Protein AF-A8NUV9-F1 (afdb_monomer_lite)

pLDDT: mean 76.1, std 16.93, range [33.03, 94.06]

Secondary structure (DSSP, 8-state):
-------PPEEE-TT-HHHHHHHHHHHHT-TT-EEEEEEE-TTSTT-EEEEEEE--TTS--EEEEEEEESSHHHHHHHHHHHHHHHHHHH-TTTEEE-------

InterPro domains:
  IPR014720 Double-stranded RNA-binding domain [PS50137] (62-89)

Structure (mmCIF, N/CA/C/O backbone):
data_AF-A8NUV9-F1
#
_entry.id   AF-A8NUV9-F1
#
loop_
_atom_site.group_PDB
_atom_site.id
_atom_site.type_symbol
_atom_site.label_atom_id
_atom_site.label_alt_id
_atom_site.label_comp_id
_atom_site.label_asym_id
_atom_site.label_entity_id
_atom_site.label_seq_id
_atom_site.pdbx_PDB_ins_code
_atom_site.Cartn_x
_atom_site.Cartn_y
_atom_site.Cartn_z
_atom_site.occupancy
_atom_site.B_iso_or_equiv
_atom_site.auth_seq_id
_atom_site.auth_comp_id
_atom_site.auth_asym_id
_atom_site.auth_atom_id
_atom_site.pdbx_PDB_model_num
ATOM 1 N N . MET A 1 1 ? -22.009 7.325 27.373 1.00 36.38 1 MET A N 1
ATOM 2 C CA . MET A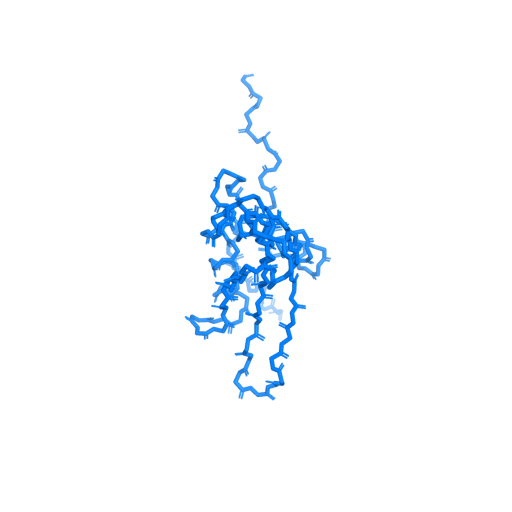 1 1 ? -21.242 8.288 26.553 1.00 36.38 1 MET A CA 1
ATOM 3 C C . MET A 1 1 ? -20.093 7.518 25.931 1.00 36.38 1 MET A C 1
ATOM 5 O O . MET A 1 1 ? -19.294 6.962 26.669 1.00 36.38 1 MET A O 1
ATOM 9 N N . SER A 1 2 ? -20.120 7.353 24.610 1.00 36.94 2 SER A N 1
ATOM 10 C CA . SER A 1 2 ? -19.235 6.455 23.865 1.00 36.94 2 SER A CA 1
ATOM 11 C C . SER A 1 2 ? -17.785 6.931 23.930 1.00 36.94 2 SER A C 1
ATOM 13 O O . SER A 1 2 ? -17.506 8.083 23.603 1.00 36.94 2 SER A O 1
ATOM 15 N N . SER A 1 3 ? -16.881 6.046 24.353 1.00 39.53 3 SER A N 1
ATOM 16 C CA . SER A 1 3 ? -15.435 6.245 24.291 1.00 39.53 3 SER A CA 1
ATOM 17 C C . SER A 1 3 ? -15.033 6.527 22.847 1.00 39.53 3 SER A C 1
ATOM 19 O O . SER A 1 3 ? -15.007 5.625 22.013 1.00 39.53 3 SER A O 1
ATOM 21 N N . ILE A 1 4 ? -14.760 7.793 22.539 1.00 48.69 4 ILE A N 1
ATOM 22 C CA . ILE A 1 4 ? -14.065 8.170 21.314 1.00 48.69 4 ILE A CA 1
ATOM 23 C C . ILE A 1 4 ? -12.663 7.582 21.468 1.00 48.69 4 ILE A C 1
ATOM 25 O O . ILE A 1 4 ? -11.867 8.078 22.261 1.00 48.69 4 ILE A O 1
ATOM 29 N N . ASP A 1 5 ? -12.421 6.464 20.785 1.00 42.09 5 ASP A N 1
ATOM 30 C CA . ASP A 1 5 ? -11.129 5.791 20.647 1.00 42.09 5 ASP A CA 1
ATOM 31 C C . ASP A 1 5 ? -10.095 6.853 20.214 1.00 42.09 5 ASP A C 1
ATOM 33 O O . ASP A 1 5 ? -10.009 7.212 19.039 1.00 42.09 5 ASP A O 1
ATOM 37 N N . GLN A 1 6 ? -9.362 7.435 21.173 1.00 42.09 6 GLN A N 1
ATOM 38 C CA . GLN A 1 6 ? -8.324 8.450 20.947 1.00 42.09 6 GLN A CA 1
ATOM 39 C C . GLN A 1 6 ? -7.061 7.801 20.368 1.00 42.09 6 GLN A C 1
ATOM 41 O O . GLN A 1 6 ? -5.961 7.898 20.918 1.00 42.09 6 GLN A O 1
ATOM 46 N N . ARG A 1 7 ? -7.197 7.105 19.244 1.00 51.66 7 ARG A N 1
ATOM 47 C CA . ARG A 1 7 ? -6.033 6.711 18.464 1.00 51.66 7 ARG A CA 1
ATOM 48 C C . ARG A 1 7 ? -5.460 7.979 17.852 1.00 51.66 7 ARG A C 1
ATOM 50 O O . ARG A 1 7 ? -6.084 8.589 16.989 1.00 51.66 7 ARG A O 1
ATOM 57 N N . LYS A 1 8 ? -4.308 8.411 18.380 1.00 52.72 8 LYS A N 1
ATOM 58 C CA . LYS A 1 8 ? -3.559 9.561 17.863 1.00 52.72 8 LYS A CA 1
ATOM 59 C C . LYS A 1 8 ? -3.463 9.452 16.336 1.00 52.72 8 LYS A C 1
ATOM 61 O O . LYS A 1 8 ? -3.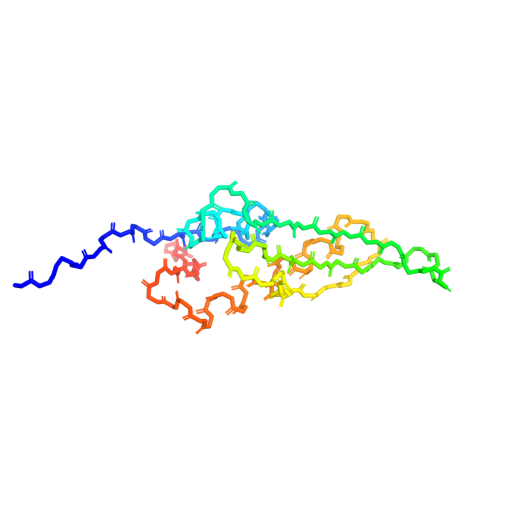160 8.359 15.852 1.00 52.72 8 LYS A O 1
ATOM 66 N N . PRO A 1 9 ? -3.709 10.545 15.600 1.00 55.94 9 PRO A N 1
ATOM 67 C CA . PRO A 1 9 ? -3.618 10.524 14.151 1.00 55.94 9 PRO A CA 1
ATOM 68 C C . PRO A 1 9 ? -2.218 10.084 13.713 1.00 55.94 9 PRO A C 1
ATOM 70 O O . PRO A 1 9 ? -1.215 10.547 14.262 1.00 55.94 9 PRO A O 1
ATOM 73 N N . VAL A 1 10 ? -2.156 9.166 12.746 1.00 60.22 10 VAL A N 1
ATOM 74 C CA . VAL A 1 10 ? -0.886 8.745 12.138 1.00 60.22 10 VAL A CA 1
ATOM 75 C C . VAL A 1 10 ? -0.385 9.889 11.264 1.00 60.22 10 VAL A C 1
ATOM 77 O O . VAL A 1 10 ? -1.099 10.313 10.358 1.00 60.22 10 VAL A O 1
ATOM 80 N N . ASN A 1 11 ? 0.812 10.392 11.566 1.00 63.16 11 ASN A N 1
ATOM 81 C CA . ASN A 1 11 ? 1.440 11.494 10.848 1.00 63.16 11 ASN A CA 1
ATOM 82 C C . ASN A 1 11 ? 2.264 10.937 9.679 1.00 63.16 11 ASN A C 1
ATOM 84 O O . ASN A 1 11 ? 3.247 10.243 9.920 1.00 63.16 11 ASN A O 1
ATOM 88 N N . LEU A 1 12 ? 1.841 11.190 8.438 1.00 65.50 12 LEU A N 1
ATOM 89 C CA . LEU A 1 12 ? 2.422 10.553 7.250 1.00 65.50 12 LEU A CA 1
ATOM 90 C C . LEU A 1 12 ? 3.619 11.338 6.697 1.00 65.50 12 LEU A C 1
ATOM 92 O O . LEU A 1 12 ? 3.451 12.476 6.263 1.00 65.50 12 LEU A O 1
ATOM 96 N N . ASN A 1 13 ? 4.791 10.702 6.617 1.00 69.75 13 ASN A N 1
ATOM 97 C CA . ASN A 1 13 ? 5.957 11.224 5.901 1.00 69.75 13 ASN A CA 1
ATOM 98 C C . ASN A 1 13 ? 5.964 10.804 4.404 1.00 69.75 13 ASN A C 1
ATOM 100 O O . ASN A 1 13 ? 6.149 9.621 4.092 1.00 69.75 13 ASN A O 1
ATOM 104 N N . PRO A 1 14 ? 5.814 11.744 3.447 1.00 67.00 14 PRO A N 1
ATOM 105 C CA . PRO A 1 14 ? 5.747 11.431 2.016 1.00 67.00 14 PRO A CA 1
ATOM 106 C C . PRO A 1 14 ? 7.067 10.927 1.403 1.00 67.00 14 PRO A C 1
ATOM 108 O O . PRO A 1 14 ? 7.029 10.335 0.317 1.00 67.00 14 PRO A O 1
ATOM 111 N N . ASP A 1 15 ? 8.203 11.123 2.080 1.00 74.25 15 ASP A N 1
ATOM 112 C CA . ASP A 1 15 ? 9.529 10.689 1.616 1.00 74.25 15 ASP A CA 1
ATOM 113 C C . ASP A 1 15 ? 9.771 9.187 1.835 1.00 74.25 15 ASP A C 1
ATOM 115 O O . ASP A 1 15 ? 10.605 8.577 1.163 1.00 74.25 15 ASP A O 1
ATOM 119 N N . HIS A 1 16 ? 9.000 8.559 2.729 1.00 80.94 16 HIS A N 1
ATOM 120 C CA . HIS A 1 16 ? 9.117 7.139 3.069 1.00 80.94 16 HIS A CA 1
ATOM 121 C C . HIS A 1 16 ? 7.769 6.407 2.968 1.00 80.94 16 HIS A C 1
ATOM 123 O O . HIS A 1 16 ? 7.300 5.812 3.944 1.00 80.94 16 HIS A O 1
ATOM 129 N N . PRO A 1 17 ? 7.135 6.387 1.781 1.00 83.81 17 PRO A N 1
ATOM 130 C CA . PRO A 1 17 ? 5.762 5.912 1.624 1.00 83.81 17 PRO A CA 1
ATOM 131 C C . PRO A 1 17 ? 5.590 4.437 2.013 1.00 83.81 17 PRO A C 1
ATOM 133 O O . PRO A 1 17 ? 4.563 4.076 2.584 1.00 83.81 17 PRO A O 1
ATOM 136 N N . CYS A 1 18 ? 6.589 3.583 1.760 1.00 84.75 18 CYS A N 1
ATOM 137 C CA . CYS A 1 18 ? 6.551 2.173 2.160 1.00 84.75 18 CYS A CA 1
ATOM 138 C C . CYS A 1 18 ? 6.511 1.978 3.684 1.00 84.75 18 CYS A C 1
ATOM 140 O O . CYS A 1 18 ? 5.817 1.089 4.177 1.00 84.75 18 CYS A O 1
ATOM 142 N N . THR A 1 19 ? 7.252 2.795 4.433 1.00 86.12 19 THR A N 1
ATOM 143 C CA . THR A 1 19 ? 7.253 2.747 5.900 1.00 86.12 19 THR A CA 1
ATOM 144 C C . THR A 1 19 ? 5.910 3.221 6.435 1.00 86.12 19 THR A C 1
ATOM 146 O O . THR A 1 19 ? 5.297 2.548 7.262 1.00 86.12 19 THR A O 1
ATOM 149 N N . GLU A 1 20 ? 5.413 4.336 5.903 1.00 85.12 20 GLU A N 1
ATOM 150 C CA . GLU A 1 20 ? 4.145 4.919 6.328 1.00 85.12 20 GLU A CA 1
ATOM 151 C C . GLU A 1 20 ? 2.956 4.011 6.044 1.00 85.12 20 GLU A C 1
ATOM 153 O O . GLU A 1 20 ? 2.144 3.767 6.933 1.00 85.12 20 GLU A O 1
ATOM 158 N N . VAL A 1 21 ? 2.858 3.437 4.840 1.00 86.00 21 VAL A N 1
ATOM 159 C CA . VAL A 1 21 ? 1.742 2.539 4.521 1.00 86.00 21 VAL A CA 1
ATOM 160 C C . VAL A 1 21 ? 1.747 1.310 5.430 1.00 86.00 21 VAL A C 1
ATOM 162 O O . VAL A 1 21 ? 0.688 0.882 5.881 1.00 86.00 21 VAL A O 1
ATOM 165 N N . ASN A 1 22 ? 2.927 0.779 5.771 1.00 85.19 22 ASN A N 1
ATOM 166 C CA . ASN A 1 22 ? 3.037 -0.332 6.708 1.00 85.19 22 ASN A CA 1
ATOM 167 C C . ASN A 1 22 ? 2.554 0.085 8.107 1.00 85.19 22 ASN A C 1
ATOM 169 O O . ASN A 1 22 ? 1.706 -0.593 8.679 1.00 85.19 22 ASN A O 1
ATOM 173 N N . ASN A 1 23 ? 3.002 1.234 8.623 1.00 84.19 23 ASN A N 1
ATOM 174 C CA . ASN A 1 23 ? 2.554 1.767 9.915 1.00 84.19 23 ASN A CA 1
ATOM 175 C C . ASN A 1 23 ? 1.032 1.965 9.959 1.00 84.19 23 ASN A C 1
ATOM 177 O O . ASN A 1 23 ? 0.378 1.573 10.926 1.00 84.19 23 ASN A O 1
ATOM 181 N N . VAL A 1 24 ? 0.455 2.527 8.895 1.00 83.56 24 VAL A N 1
ATOM 182 C CA . VAL A 1 24 ? -0.990 2.736 8.773 1.00 83.56 24 VAL A CA 1
ATOM 183 C C . VAL A 1 24 ? -1.741 1.410 8.760 1.00 83.56 24 VAL A C 1
ATOM 185 O O . VAL A 1 24 ? -2.715 1.257 9.498 1.00 83.56 24 VAL A O 1
ATOM 188 N N . ILE A 1 25 ? -1.302 0.437 7.956 1.00 82.94 25 ILE A N 1
ATOM 189 C CA . ILE A 1 25 ? -1.946 -0.880 7.900 1.00 82.94 25 ILE A CA 1
ATOM 190 C C . ILE A 1 25 ? -1.871 -1.559 9.270 1.00 82.94 25 ILE A C 1
ATOM 192 O O . ILE A 1 25 ? -2.871 -2.097 9.745 1.00 82.94 25 ILE A O 1
ATOM 196 N N . GLN A 1 26 ? -0.726 -1.480 9.950 1.00 81.38 26 GLN A N 1
ATOM 197 C CA . GLN A 1 26 ? -0.580 -2.027 11.295 1.00 81.38 26 GLN A CA 1
ATOM 198 C C . GLN A 1 26 ? -1.485 -1.331 12.314 1.00 81.38 26 GLN A C 1
ATOM 200 O O . GLN A 1 26 ? -2.037 -1.990 13.191 1.00 81.38 26 GLN A O 1
ATOM 205 N N . HIS A 1 27 ? -1.679 -0.021 12.189 1.00 80.88 27 HIS A N 1
ATOM 206 C CA . HIS A 1 27 ? -2.554 0.741 13.071 1.00 80.88 27 HIS A CA 1
ATOM 207 C C . HIS A 1 27 ? -4.046 0.438 12.847 1.00 80.88 27 HIS A C 1
ATOM 209 O O . HIS A 1 27 ? -4.823 0.353 13.805 1.00 80.88 27 HIS A O 1
ATOM 215 N N . LEU A 1 28 ? -4.457 0.296 11.584 1.00 78.69 28 LEU A N 1
ATOM 216 C CA . LEU A 1 28 ? -5.850 0.068 11.205 1.00 78.69 28 LEU A CA 1
ATOM 217 C C . LEU A 1 28 ? -6.270 -1.390 11.374 1.00 78.69 28 LEU A C 1
ATOM 219 O O . LEU A 1 28 ? -7.350 -1.654 11.898 1.00 78.69 28 LEU A O 1
ATOM 223 N N . PHE A 1 29 ? -5.419 -2.316 10.939 1.00 77.19 29 PHE A N 1
ATOM 224 C CA . PHE A 1 29 ? -5.756 -3.729 10.821 1.00 77.19 29 PHE A CA 1
ATOM 225 C C . PHE A 1 29 ? -4.951 -4.604 11.804 1.00 77.19 29 PHE A C 1
ATOM 227 O O . PHE A 1 29 ? -5.437 -5.649 12.230 1.00 77.19 29 PHE A O 1
ATOM 234 N N . GLY A 1 30 ? -3.756 -4.182 12.229 1.00 73.06 30 GLY A N 1
ATOM 235 C CA . GLY A 1 30 ? -2.890 -4.931 13.151 1.00 73.06 30 GLY A CA 1
ATOM 236 C C . GLY A 1 30 ? -1.565 -5.378 12.522 1.00 73.06 30 GLY A C 1
ATOM 237 O O . GLY A 1 30 ? -1.391 -5.378 11.304 1.00 73.06 30 GLY A O 1
ATOM 238 N N . SER A 1 31 ? -0.610 -5.787 13.364 1.00 59.34 31 SER A N 1
ATOM 239 C CA . SER A 1 31 ? 0.826 -5.940 13.048 1.00 59.34 31 SER A CA 1
ATOM 240 C C . SER A 1 31 ? 1.215 -6.971 11.972 1.00 59.34 31 SER A C 1
ATOM 242 O O . SER A 1 31 ? 2.399 -7.112 11.676 1.00 59.34 31 SER A O 1
ATOM 244 N N . ARG A 1 32 ? 0.266 -7.716 11.390 1.00 62.94 32 ARG A N 1
ATOM 245 C CA . ARG A 1 32 ? 0.551 -8.871 10.515 1.00 62.94 32 ARG A CA 1
ATOM 246 C C . ARG A 1 32 ? -0.108 -8.838 9.139 1.00 62.94 32 ARG A C 1
ATOM 248 O O . ARG A 1 32 ? 0.055 -9.794 8.390 1.00 62.94 32 ARG A O 1
ATOM 255 N N . LEU A 1 33 ? -0.846 -7.781 8.811 1.00 69.19 33 LEU A N 1
ATOM 256 C CA . LEU A 1 33 ? -1.794 -7.848 7.695 1.00 69.19 33 LEU A CA 1
ATOM 257 C C . LEU A 1 33 ? -1.312 -7.122 6.434 1.00 69.19 33 LEU A C 1
ATOM 259 O O . LEU A 1 33 ? -1.872 -7.358 5.380 1.00 69.19 33 LEU A O 1
ATOM 263 N N . GLY A 1 34 ? -0.277 -6.279 6.492 1.00 76.81 34 GLY A N 1
ATOM 264 C CA . GLY A 1 34 ? 0.216 -5.539 5.322 1.00 76.81 34 GLY A CA 1
ATOM 265 C C . GLY A 1 34 ? 1.424 -6.183 4.651 1.00 76.81 34 GLY A C 1
ATOM 266 O O . GLY A 1 34 ? 2.452 -6.378 5.297 1.00 76.81 34 GLY A O 1
ATOM 267 N N . LYS A 1 35 ? 1.342 -6.442 3.342 1.00 83.38 35 LYS A N 1
ATOM 268 C CA . LYS A 1 35 ? 2.484 -6.834 2.502 1.00 83.38 35 LYS A CA 1
ATOM 269 C C . LYS A 1 35 ? 2.627 -5.884 1.318 1.00 83.38 35 LYS A C 1
ATOM 271 O O . LYS A 1 35 ? 1.670 -5.635 0.592 1.00 83.38 35 LYS A O 1
ATOM 276 N N . ILE A 1 36 ? 3.846 -5.392 1.097 1.00 83.88 36 ILE A N 1
ATOM 277 C CA . ILE A 1 36 ? 4.203 -4.614 -0.095 1.00 83.88 36 ILE A CA 1
ATOM 278 C C . ILE A 1 36 ? 5.025 -5.516 -1.007 1.00 83.88 36 ILE A C 1
ATOM 280 O O . ILE A 1 36 ? 6.188 -5.826 -0.725 1.00 83.88 36 ILE A O 1
ATOM 284 N N . LEU A 1 37 ? 4.410 -5.946 -2.098 1.00 86.81 37 LEU A N 1
ATOM 285 C CA . LEU A 1 37 ? 5.040 -6.775 -3.111 1.00 86.81 37 LEU A CA 1
ATOM 286 C C . LEU A 1 37 ? 5.478 -5.897 -4.279 1.00 86.81 37 LEU A C 1
ATOM 288 O O . LEU A 1 37 ? 4.853 -4.887 -4.589 1.00 86.81 37 LEU A O 1
ATOM 292 N N . ALA A 1 38 ? 6.555 -6.291 -4.943 1.00 84.94 38 ALA A N 1
ATOM 293 C CA . ALA A 1 38 ? 6.867 -5.778 -6.264 1.00 84.94 38 ALA A CA 1
ATOM 294 C C . ALA A 1 38 ? 7.443 -6.901 -7.109 1.00 84.94 38 ALA A C 1
ATOM 296 O O . ALA A 1 38 ? 8.254 -7.691 -6.624 1.00 84.94 38 ALA A O 1
ATOM 297 N N . GLN A 1 39 ? 7.008 -6.954 -8.359 1.00 86.56 39 GLN A N 1
ATOM 298 C CA . GLN A 1 39 ? 7.447 -7.930 -9.340 1.00 86.56 39 GLN A CA 1
ATOM 299 C C . GLN A 1 39 ? 7.839 -7.213 -10.625 1.00 86.56 39 GLN A C 1
ATOM 301 O O . GLN A 1 39 ? 7.224 -6.216 -11.012 1.00 86.56 39 GLN A O 1
ATOM 306 N N . GLU A 1 40 ? 8.878 -7.711 -11.278 1.00 84.06 40 GLU A N 1
ATOM 307 C CA . GLU A 1 40 ? 9.237 -7.239 -12.605 1.00 84.06 40 GLU A CA 1
ATOM 308 C C . GLU A 1 40 ? 8.192 -7.725 -13.612 1.00 84.06 40 GLU A C 1
ATOM 310 O O . GLU A 1 40 ? 7.682 -8.845 -13.512 1.00 84.06 40 GLU A O 1
ATOM 315 N N . TRP A 1 41 ? 7.839 -6.877 -14.574 1.00 78.19 41 TRP A N 1
ATOM 316 C CA . TRP A 1 41 ? 6.900 -7.261 -15.617 1.00 78.19 41 TRP A CA 1
ATOM 317 C C . TRP A 1 41 ? 7.609 -8.240 -16.564 1.00 78.19 41 TRP A C 1
ATOM 319 O O . TRP A 1 41 ? 8.588 -7.840 -17.197 1.00 78.19 41 TRP A O 1
ATOM 329 N N . PRO A 1 42 ? 7.133 -9.491 -16.739 1.00 72.56 42 PRO A N 1
ATOM 330 C CA . PRO A 1 42 ? 7.907 -10.513 -17.450 1.00 72.56 42 PRO A CA 1
ATOM 331 C C . PRO A 1 42 ? 8.257 -10.155 -18.901 1.00 72.56 42 PRO A C 1
ATOM 333 O O . PRO A 1 42 ? 9.213 -10.682 -19.455 1.00 72.56 42 PRO A O 1
ATOM 336 N N . ALA A 1 43 ? 7.485 -9.259 -19.522 1.00 72.75 43 ALA A N 1
ATOM 337 C CA . ALA A 1 43 ? 7.658 -8.846 -20.911 1.00 72.75 43 ALA A CA 1
ATOM 338 C C . ALA A 1 43 ? 8.420 -7.516 -21.092 1.00 72.75 43 ALA A C 1
ATOM 340 O O . ALA A 1 43 ? 8.638 -7.104 -22.230 1.00 72.75 43 ALA A O 1
ATOM 341 N N . GLN A 1 44 ? 8.782 -6.803 -20.017 1.00 73.94 44 GLN A N 1
ATOM 342 C CA . GLN A 1 44 ? 9.437 -5.489 -20.101 1.00 73.94 44 GLN A CA 1
ATOM 343 C C . GLN A 1 44 ? 10.529 -5.360 -19.035 1.00 73.94 44 GLN A C 1
ATOM 345 O O . GLN A 1 44 ? 10.281 -4.859 -17.939 1.00 73.94 44 GLN A O 1
ATOM 350 N N . SER A 1 45 ? 11.746 -5.779 -19.398 1.00 72.56 45 SER A N 1
ATOM 351 C CA . SER A 1 45 ? 12.950 -5.599 -18.578 1.00 72.56 45 SER A CA 1
ATOM 352 C C . SER A 1 45 ? 13.070 -4.149 -18.110 1.00 72.56 45 SER A C 1
ATOM 354 O O . SER A 1 45 ? 12.956 -3.215 -18.908 1.00 72.56 45 SER A O 1
ATOM 356 N N . GLY A 1 46 ? 13.311 -3.956 -16.816 1.00 79.69 46 GLY A N 1
ATOM 357 C CA . GLY A 1 46 ? 13.434 -2.628 -16.216 1.00 79.69 46 GLY A CA 1
ATOM 358 C C . GLY A 1 46 ? 12.103 -1.931 -15.927 1.00 79.69 46 GLY A C 1
ATOM 359 O O . GLY A 1 46 ? 12.116 -0.770 -15.524 1.00 79.69 46 GLY A O 1
ATOM 360 N N . LYS A 1 47 ? 10.955 -2.605 -16.088 1.00 87.94 47 LYS A N 1
ATOM 361 C CA . LYS A 1 47 ? 9.668 -2.130 -15.564 1.00 87.94 47 LYS A CA 1
ATOM 362 C C . LYS A 1 47 ? 9.147 -3.050 -14.477 1.00 87.94 47 LYS A C 1
ATOM 364 O O . LYS A 1 47 ? 9.029 -4.258 -14.645 1.00 87.94 47 LYS A O 1
ATOM 369 N N . TRP A 1 48 ? 8.777 -2.432 -13.371 1.00 92.88 48 TRP A N 1
ATOM 370 C CA . TRP A 1 48 ? 8.329 -3.087 -12.159 1.00 92.88 48 TRP A CA 1
ATOM 371 C C . TRP A 1 48 ? 6.907 -2.661 -11.836 1.00 92.88 48 TRP A C 1
ATOM 373 O O . TRP A 1 48 ? 6.544 -1.493 -11.987 1.00 92.88 48 TRP A O 1
ATOM 383 N N . GLN A 1 49 ? 6.121 -3.615 -11.361 1.00 92.31 49 GLN A N 1
ATOM 384 C CA . GLN A 1 49 ? 4.787 -3.414 -10.822 1.00 92.31 49 GLN A CA 1
ATOM 385 C C . GLN A 1 49 ? 4.839 -3.647 -9.311 1.00 92.31 49 GLN A C 1
ATOM 387 O O . GLN A 1 49 ? 5.328 -4.680 -8.857 1.00 92.31 49 GLN A O 1
ATOM 392 N N . GLY A 1 50 ? 4.352 -2.686 -8.534 1.00 94.06 50 GLY A N 1
ATOM 393 C CA . GLY A 1 50 ? 4.226 -2.761 -7.083 1.00 94.06 50 GLY A CA 1
ATOM 394 C C . GLY A 1 50 ? 2.767 -2.918 -6.679 1.00 94.06 50 GLY A C 1
ATOM 395 O O . GLY A 1 50 ? 1.884 -2.314 -7.288 1.00 94.06 50 GLY A O 1
ATOM 396 N N . LEU A 1 51 ? 2.513 -3.712 -5.645 1.00 93.44 51 LEU A N 1
ATOM 397 C CA . LEU A 1 51 ? 1.184 -3.975 -5.103 1.00 93.44 51 LEU A CA 1
ATOM 398 C C . LEU A 1 51 ? 1.235 -3.912 -3.576 1.00 93.44 51 LEU A C 1
ATOM 400 O O . LEU A 1 51 ? 2.162 -4.442 -2.960 1.00 93.44 51 LEU A O 1
ATOM 404 N N . VAL A 1 52 ? 0.225 -3.301 -2.961 1.00 91.69 52 VAL A N 1
ATOM 405 C CA . VAL A 1 52 ? 0.041 -3.310 -1.506 1.00 91.69 52 VAL A CA 1
ATOM 406 C C . VAL A 1 52 ? -1.167 -4.170 -1.183 1.00 91.69 52 VAL A C 1
ATOM 408 O O . VAL A 1 52 ? -2.300 -3.806 -1.481 1.00 91.69 52 VAL A O 1
ATOM 411 N N . ILE A 1 53 ? -0.918 -5.316 -0.565 1.00 89.94 53 ILE A N 1
ATOM 412 C CA . ILE A 1 53 ? -1.944 -6.295 -0.224 1.00 89.94 53 ILE A CA 1
ATOM 413 C C . ILE A 1 53 ? -2.170 -6.256 1.283 1.00 89.94 53 ILE A C 1
ATOM 415 O O . ILE A 1 53 ? -1.215 -6.278 2.064 1.00 89.94 53 ILE A O 1
ATOM 419 N N . VAL A 1 54 ? -3.439 -6.208 1.676 1.00 86.62 54 VAL A N 1
ATOM 420 C CA . VAL A 1 54 ? -3.873 -6.418 3.054 1.00 86.62 54 VAL A CA 1
ATOM 421 C C . VAL A 1 54 ? -4.463 -7.821 3.158 1.00 86.62 54 VAL A C 1
ATOM 423 O O . VAL A 1 54 ? -5.321 -8.188 2.362 1.00 86.62 54 VAL A O 1
ATOM 426 N N . GLU A 1 55 ? -3.998 -8.608 4.123 1.00 86.50 55 GLU A N 1
ATOM 427 C CA . GLU A 1 55 ? -4.423 -9.984 4.398 1.00 86.50 55 GLU A CA 1
ATOM 428 C C . GLU A 1 55 ? -5.058 -10.061 5.792 1.00 86.50 55 GLU A C 1
ATOM 430 O O . GLU A 1 55 ? -4.357 -10.393 6.745 1.00 86.50 55 GLU A O 1
ATOM 435 N N . PRO A 1 56 ? -6.348 -9.726 5.970 1.00 78.88 56 PRO A N 1
ATOM 436 C CA . PRO A 1 56 ? -7.008 -9.836 7.268 1.00 78.88 56 PRO A CA 1
ATOM 437 C C . PRO A 1 56 ? -7.129 -11.299 7.722 1.00 78.88 56 PRO A C 1
ATOM 439 O O . PRO A 1 56 ? -7.222 -12.194 6.888 1.00 78.88 56 PRO A O 1
ATOM 442 N N . PRO A 1 57 ? -7.194 -11.583 9.037 1.00 75.62 57 PRO A N 1
ATOM 443 C CA . PRO A 1 57 ? -7.270 -12.960 9.531 1.00 75.62 57 PRO A CA 1
ATOM 444 C C . PRO A 1 57 ? -8.606 -13.651 9.210 1.00 75.62 57 PRO A C 1
ATOM 446 O O . PRO A 1 57 ? -8.672 -14.877 9.196 1.00 75.62 57 PRO A O 1
ATOM 449 N N . SER A 1 58 ? -9.671 -12.878 8.991 1.00 79.81 58 SER A N 1
ATOM 450 C CA . SER A 1 58 ? -11.044 -13.359 8.795 1.00 79.81 58 SER A CA 1
ATOM 451 C C . SER A 1 58 ? -11.601 -13.095 7.395 1.00 79.81 58 SER A C 1
ATOM 453 O O . SER A 1 58 ? -12.763 -13.402 7.142 1.00 79.81 58 SER A O 1
ATOM 455 N N . GLU A 1 59 ? -10.813 -12.505 6.496 1.00 79.00 59 GLU A N 1
ATOM 456 C CA . GLU A 1 59 ? -11.268 -12.074 5.171 1.00 79.00 59 GLU A CA 1
ATOM 457 C C . GLU A 1 59 ? -10.239 -12.440 4.100 1.00 79.00 59 GLU A C 1
ATOM 459 O O . GLU A 1 59 ? -9.070 -12.693 4.390 1.00 79.00 59 GLU A O 1
ATOM 464 N N . ALA A 1 60 ? -10.678 -12.478 2.842 1.00 83.94 60 ALA A N 1
ATOM 465 C CA . ALA A 1 60 ? -9.773 -12.725 1.731 1.00 83.94 60 ALA A CA 1
ATOM 466 C C . ALA A 1 60 ? -8.761 -11.570 1.583 1.00 83.94 60 ALA A C 1
ATOM 468 O O . ALA A 1 60 ? -9.142 -10.408 1.750 1.00 83.94 60 ALA A O 1
ATOM 469 N N . PRO A 1 61 ? -7.498 -11.859 1.219 1.00 87.12 61 PRO A N 1
ATOM 470 C CA . PRO A 1 61 ? -6.536 -10.837 0.839 1.00 87.12 61 PRO A CA 1
ATOM 471 C C . PRO A 1 61 ? -7.085 -9.897 -0.231 1.00 87.12 61 PRO A C 1
ATOM 473 O O . PRO A 1 61 ? -7.641 -10.349 -1.233 1.00 87.12 61 PRO A O 1
ATOM 476 N N . PHE A 1 62 ? -6.879 -8.596 -0.058 1.00 87.25 62 PHE A N 1
ATOM 477 C CA . PHE A 1 62 ? -7.290 -7.594 -1.035 1.00 87.25 62 PHE A CA 1
ATOM 478 C C . PHE A 1 62 ? -6.182 -6.578 -1.305 1.00 87.25 62 PHE A C 1
ATOM 480 O O . PHE A 1 62 ? -5.368 -6.255 -0.440 1.00 87.25 62 PHE A O 1
ATOM 487 N N . ASN A 1 63 ? -6.140 -6.083 -2.542 1.00 91.38 63 ASN A N 1
ATOM 488 C CA . ASN A 1 63 ? -5.187 -5.065 -2.965 1.00 91.38 63 ASN A CA 1
ATOM 489 C C . ASN A 1 63 ? -5.744 -3.669 -2.665 1.00 91.38 63 ASN A C 1
ATOM 491 O O . ASN A 1 63 ? -6.870 -3.359 -3.050 1.00 91.38 63 ASN A O 1
ATOM 495 N N . ILE A 1 64 ? -4.943 -2.833 -2.011 1.00 89.69 64 ILE A N 1
ATOM 496 C CA . ILE A 1 64 ? -5.292 -1.450 -1.674 1.00 89.69 64 ILE A CA 1
ATOM 497 C C . ILE A 1 64 ? -4.429 -0.409 -2.380 1.00 89.69 64 ILE A C 1
ATOM 499 O O . ILE A 1 64 ? -4.701 0.777 -2.231 1.00 89.69 64 ILE A O 1
ATOM 503 N N . GLY A 1 65 ? -3.391 -0.814 -3.112 1.00 92.25 65 GLY A N 1
ATOM 504 C CA . GLY A 1 65 ? -2.535 0.131 -3.816 1.00 92.25 65 GLY A CA 1
ATOM 505 C C . GLY A 1 65 ? -1.747 -0.506 -4.937 1.00 92.25 65 GLY A C 1
ATOM 506 O O . GLY A 1 65 ? -1.203 -1.603 -4.809 1.00 92.25 65 GLY A O 1
ATOM 507 N N . HIS A 1 66 ? -1.664 0.213 -6.045 1.00 93.38 66 HIS A N 1
ATOM 508 C CA . HIS A 1 66 ? -1.000 -0.250 -7.248 1.00 93.38 66 HIS A CA 1
ATOM 509 C C . HIS A 1 66 ? -0.079 0.842 -7.786 1.00 93.38 66 HIS A C 1
ATOM 511 O O . HIS A 1 66 ? -0.457 2.005 -7.886 1.00 93.38 66 HIS A O 1
ATOM 517 N N . GLY A 1 67 ? 1.150 0.468 -8.134 1.00 92.19 67 GLY A N 1
ATOM 518 C CA . GLY A 1 67 ? 2.123 1.397 -8.683 1.00 92.19 67 GLY A CA 1
ATOM 519 C C . GLY A 1 67 ? 3.064 0.754 -9.681 1.00 92.19 67 GLY A C 1
ATOM 520 O O . GLY A 1 67 ? 3.182 -0.468 -9.767 1.00 92.19 67 GLY A O 1
ATOM 521 N N . TYR A 1 68 ? 3.761 1.606 -10.420 1.00 92.12 68 TYR A N 1
ATOM 522 C CA . TYR A 1 68 ? 4.754 1.197 -11.402 1.00 92.12 68 TYR A CA 1
ATOM 523 C C . TYR A 1 68 ? 6.055 1.953 -11.161 1.00 92.12 68 TYR A C 1
ATOM 525 O O . TYR A 1 68 ? 6.050 3.087 -10.683 1.00 92.12 68 TYR A O 1
ATOM 533 N N . GLY A 1 69 ? 7.176 1.336 -11.513 1.00 91.25 69 GLY A N 1
ATOM 534 C CA . GLY A 1 69 ? 8.489 1.954 -11.384 1.00 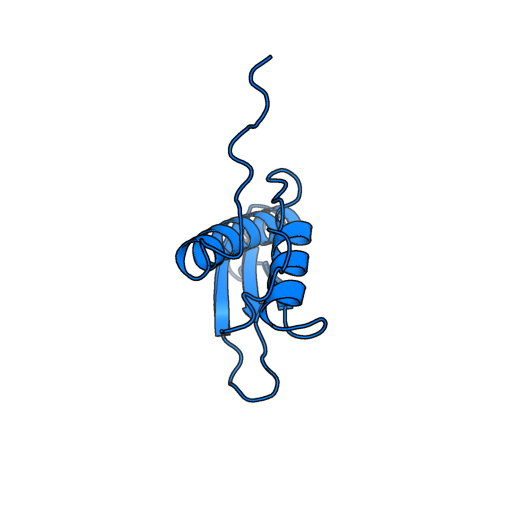91.25 69 GLY A CA 1
ATOM 535 C C . GLY A 1 69 ? 9.511 1.344 -12.327 1.00 91.25 69 GLY A C 1
ATOM 536 O O . GLY A 1 69 ? 9.300 0.277 -12.896 1.00 91.25 69 GLY A O 1
ATOM 537 N N . THR A 1 70 ? 10.639 2.027 -12.485 1.00 91.25 70 THR A N 1
ATOM 538 C CA . THR A 1 70 ? 11.794 1.522 -13.245 1.00 91.25 70 THR A CA 1
ATOM 539 C C . THR A 1 70 ? 12.733 0.659 -12.397 1.00 91.25 70 THR A C 1
ATOM 541 O O . THR A 1 70 ? 13.728 0.132 -12.883 1.00 91.25 70 THR A O 1
ATOM 544 N N . SER A 1 71 ? 12.422 0.503 -11.111 1.00 91.12 71 SER A N 1
ATOM 545 C CA . SER A 1 71 ? 13.131 -0.353 -10.170 1.00 91.12 71 SER A CA 1
ATOM 546 C C . SER A 1 71 ? 12.149 -0.969 -9.180 1.00 91.12 71 SER A C 1
ATOM 548 O O . SER A 1 71 ? 11.044 -0.453 -8.978 1.00 91.12 71 SER A O 1
ATOM 550 N N . LEU A 1 72 ? 12.580 -2.045 -8.518 1.00 89.44 72 LEU A N 1
ATOM 551 C CA . LEU A 1 72 ? 11.819 -2.701 -7.457 1.00 89.44 72 LEU A CA 1
ATOM 552 C C . LEU A 1 72 ? 11.377 -1.697 -6.383 1.00 89.44 72 LEU A C 1
ATOM 554 O O . LEU A 1 72 ? 10.211 -1.686 -5.999 1.00 89.44 72 LEU A O 1
ATOM 558 N N . GLN A 1 73 ? 12.284 -0.826 -5.931 1.00 89.38 73 GLN A N 1
ATOM 559 C CA . GLN A 1 73 ? 11.979 0.161 -4.895 1.00 89.38 73 GLN A CA 1
ATOM 560 C C . GLN A 1 73 ? 11.004 1.235 -5.397 1.00 89.38 73 GLN A C 1
ATOM 562 O O . GLN A 1 73 ? 10.015 1.514 -4.727 1.00 89.38 73 GLN A O 1
ATOM 567 N N . ALA A 1 74 ? 11.209 1.763 -6.609 1.00 89.88 74 ALA A N 1
ATOM 568 C CA . ALA A 1 74 ? 10.325 2.782 -7.177 1.00 89.88 74 ALA A CA 1
ATOM 569 C C . ALA A 1 74 ? 8.886 2.269 -7.359 1.00 89.88 74 ALA A C 1
ATOM 571 O O . ALA A 1 74 ? 7.928 2.998 -7.101 1.00 89.88 74 ALA A O 1
ATOM 572 N N . ALA A 1 75 ? 8.721 1.006 -7.761 1.00 92.50 75 ALA A N 1
ATOM 573 C CA . ALA A 1 75 ? 7.404 0.392 -7.895 1.00 92.50 75 ALA A CA 1
ATOM 574 C C . ALA A 1 75 ? 6.715 0.199 -6.536 1.00 92.50 75 ALA A C 1
ATOM 576 O O . ALA A 1 75 ? 5.526 0.495 -6.412 1.00 92.50 75 ALA A O 1
ATOM 577 N N . LYS A 1 76 ? 7.462 -0.226 -5.505 1.00 91.31 76 LYS A N 1
ATOM 578 C CA . LYS A 1 76 ? 6.953 -0.308 -4.127 1.00 91.31 76 LYS A CA 1
ATOM 579 C C . LYS A 1 76 ? 6.517 1.058 -3.604 1.00 91.31 76 LYS A C 1
ATOM 581 O O . LYS A 1 76 ? 5.405 1.178 -3.100 1.00 91.31 76 LYS A O 1
ATOM 586 N N . ASP A 1 77 ? 7.345 2.085 -3.776 1.00 91.44 77 ASP A N 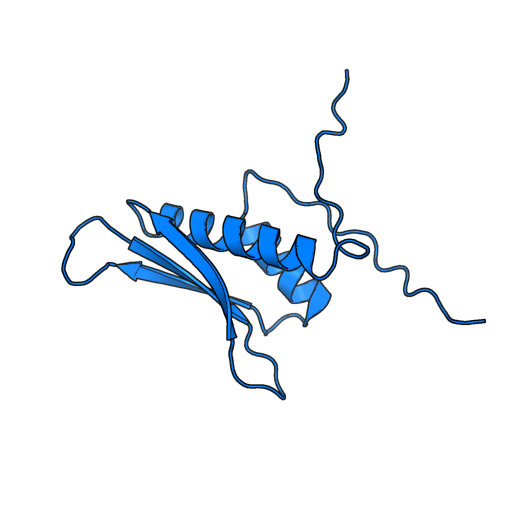1
ATOM 587 C CA . ASP A 1 7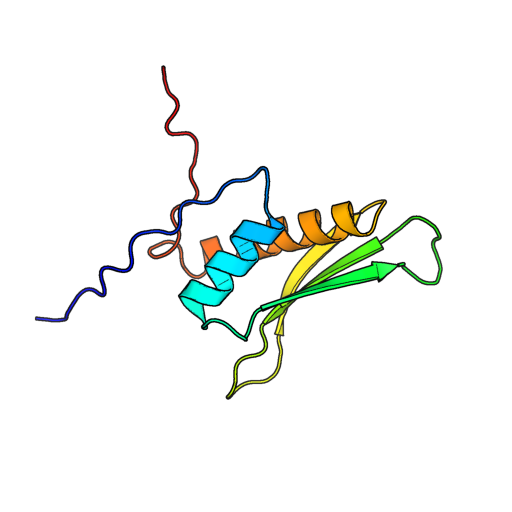7 ? 7.037 3.440 -3.310 1.00 91.44 77 ASP A CA 1
ATOM 588 C C . ASP A 1 77 ? 5.818 4.026 -4.026 1.00 91.44 77 ASP A C 1
ATOM 590 O O . ASP A 1 77 ? 4.970 4.659 -3.397 1.00 91.44 77 ASP A O 1
ATOM 594 N N . SER A 1 78 ? 5.695 3.786 -5.334 1.00 91.75 78 SER A N 1
ATOM 595 C CA . SER A 1 78 ? 4.521 4.181 -6.115 1.00 91.75 78 SER A CA 1
ATOM 596 C C . SER A 1 78 ? 3.248 3.494 -5.602 1.00 91.75 78 SER A C 1
ATOM 598 O O . SER A 1 78 ? 2.256 4.173 -5.336 1.00 91.75 78 SER A O 1
ATOM 600 N N . ALA A 1 79 ? 3.296 2.178 -5.375 1.00 92.88 79 ALA A N 1
ATOM 601 C CA . ALA A 1 79 ? 2.160 1.414 -4.862 1.00 92.88 79 ALA A CA 1
ATOM 602 C C . ALA A 1 79 ? 1.781 1.823 -3.432 1.00 92.88 79 ALA A C 1
ATOM 604 O O . ALA A 1 79 ? 0.602 1.921 -3.102 1.00 92.88 79 ALA A O 1
ATOM 605 N N . ALA A 1 80 ? 2.775 2.120 -2.593 1.00 91.12 80 ALA A N 1
ATOM 606 C CA . ALA A 1 80 ? 2.572 2.613 -1.239 1.00 91.12 80 ALA A CA 1
ATOM 607 C C . ALA A 1 80 ? 1.922 4.004 -1.217 1.00 91.12 80 ALA A C 1
ATOM 609 O O . ALA A 1 80 ? 1.008 4.236 -0.429 1.00 91.12 80 ALA A O 1
ATOM 610 N N . LYS A 1 81 ? 2.324 4.918 -2.113 1.00 90.25 81 LYS A N 1
ATOM 611 C CA . LYS A 1 81 ? 1.670 6.231 -2.269 1.00 90.25 81 LYS A CA 1
ATOM 612 C C . LYS A 1 81 ? 0.204 6.089 -2.676 1.00 90.25 81 LYS A C 1
ATOM 614 O O . LYS A 1 81 ? -0.645 6.804 -2.146 1.00 90.25 81 LYS A O 1
ATOM 619 N N . ASP A 1 82 ? -0.089 5.181 -3.601 1.00 91.44 82 ASP A N 1
ATOM 620 C CA . ASP A 1 82 ? -1.460 4.895 -4.025 1.00 91.44 82 ASP A CA 1
ATOM 621 C C . ASP A 1 82 ? -2.299 4.314 -2.871 1.00 91.44 82 ASP 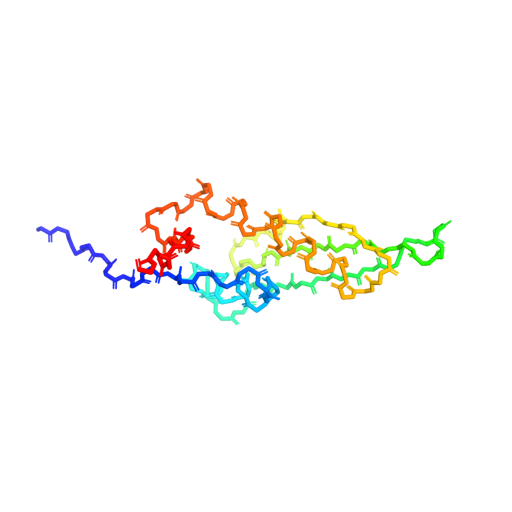A C 1
ATOM 623 O O . ASP A 1 82 ? -3.365 4.841 -2.550 1.00 91.44 82 ASP A O 1
ATOM 627 N N . ALA A 1 83 ? -1.750 3.337 -2.141 1.00 90.38 83 ALA A N 1
ATOM 628 C CA . ALA A 1 83 ? -2.380 2.766 -0.951 1.00 90.38 83 ALA A CA 1
ATOM 629 C C . ALA A 1 83 ? -2.645 3.797 0.151 1.00 90.38 83 ALA A C 1
ATOM 631 O O . ALA A 1 83 ? -3.732 3.818 0.726 1.00 90.38 83 ALA A O 1
ATOM 632 N N . LEU A 1 84 ? -1.692 4.688 0.438 1.00 87.81 84 LEU A N 1
ATOM 633 C CA . LEU A 1 84 ? -1.885 5.762 1.415 1.00 87.81 84 LEU A CA 1
ATOM 634 C C . LEU A 1 84 ? -3.039 6.683 1.014 1.00 87.81 84 LEU A C 1
ATOM 636 O O . LEU A 1 84 ? -3.879 7.003 1.851 1.00 87.81 84 LEU A O 1
ATOM 640 N N . ARG A 1 85 ? -3.134 7.064 -0.267 1.00 86.75 85 ARG A N 1
ATOM 641 C CA . ARG A 1 85 ? -4.258 7.871 -0.775 1.00 86.75 85 ARG A CA 1
ATOM 642 C C . ARG A 1 85 ? -5.589 7.143 -0.634 1.00 86.75 85 ARG A C 1
ATOM 644 O O . ARG A 1 85 ? -6.584 7.770 -0.274 1.00 86.75 85 ARG A O 1
ATOM 651 N N . TYR A 1 86 ? -5.621 5.844 -0.916 1.00 88.06 86 TYR A N 1
ATOM 652 C CA . TYR A 1 86 ? -6.817 5.025 -0.747 1.00 88.06 86 TYR A CA 1
ATOM 653 C C . TYR A 1 86 ? -7.251 4.959 0.726 1.00 88.06 86 TYR A C 1
ATOM 655 O O . TYR A 1 86 ? -8.406 5.237 1.051 1.00 88.06 86 TYR A O 1
ATOM 663 N N . LEU A 1 87 ? -6.312 4.688 1.635 1.00 85.00 87 LEU A N 1
ATOM 664 C CA . LEU A 1 87 ? -6.572 4.606 3.073 1.00 85.00 87 LEU A CA 1
ATOM 665 C C . LEU A 1 87 ? -6.993 5.954 3.670 1.00 85.00 87 LEU A C 1
ATOM 667 O O . LEU A 1 87 ? -7.905 5.983 4.491 1.00 85.00 87 LEU A O 1
ATOM 671 N N . LEU A 1 88 ? -6.403 7.068 3.228 1.00 83.94 88 LEU A N 1
ATOM 672 C CA . LEU A 1 88 ? -6.806 8.420 3.634 1.00 83.94 88 LEU A CA 1
ATOM 673 C C . LEU A 1 88 ? -8.252 8.741 3.239 1.00 83.94 88 LEU A C 1
ATOM 675 O O . LEU A 1 88 ? -8.969 9.371 4.010 1.00 83.94 88 LEU A O 1
ATOM 679 N N . LYS A 1 89 ? -8.704 8.282 2.064 1.00 83.81 89 LYS A N 1
ATOM 680 C CA . LYS A 1 89 ? -10.100 8.451 1.630 1.00 83.81 89 LYS A CA 1
ATOM 681 C C . LYS A 1 89 ? -11.075 7.633 2.474 1.00 83.81 89 LYS A C 1
ATOM 683 O O . LYS A 1 89 ? -12.171 8.109 2.751 1.00 83.81 89 LYS A O 1
ATOM 688 N N . LEU A 1 90 ? -10.693 6.418 2.871 1.00 82.62 90 LEU A N 1
ATOM 689 C CA . LEU A 1 90 ? -11.548 5.536 3.673 1.00 82.62 90 LEU A CA 1
ATOM 690 C C . LEU A 1 90 ? -11.563 5.896 5.164 1.00 82.62 90 LEU A C 1
ATOM 692 O O . LEU A 1 90 ? -12.595 5.762 5.817 1.00 82.62 90 LEU A O 1
ATOM 696 N N . TYR A 1 91 ? -10.432 6.352 5.706 1.00 80.88 91 TYR A N 1
ATOM 697 C CA . TYR A 1 91 ? -10.250 6.613 7.135 1.00 80.88 91 TYR A CA 1
ATOM 698 C C . TYR A 1 91 ? -9.743 8.038 7.432 1.00 80.88 91 TYR A C 1
ATOM 700 O O . TYR A 1 91 ? -8.789 8.193 8.201 1.00 80.88 91 TYR A O 1
ATOM 708 N N . PRO A 1 92 ? -10.390 9.099 6.909 1.00 70.62 92 PRO A N 1
ATOM 709 C CA . PRO A 1 92 ? -9.892 10.473 7.026 1.00 70.62 92 PRO A CA 1
ATOM 710 C C . PRO A 1 92 ? -9.827 10.974 8.476 1.00 70.62 92 PRO A C 1
ATOM 712 O O . PRO A 1 92 ? -8.968 11.770 8.825 1.00 70.62 92 PRO A O 1
ATOM 715 N N . ALA A 1 93 ? -10.705 10.483 9.357 1.00 68.00 93 ALA A N 1
ATOM 716 C CA . ALA A 1 93 ? -10.709 10.873 10.770 1.00 68.00 93 ALA A CA 1
ATOM 717 C C . ALA A 1 93 ? -9.604 10.194 11.604 1.00 68.00 93 ALA A C 1
ATOM 719 O O . ALA A 1 93 ? -9.312 10.640 12.710 1.00 68.00 93 ALA A O 1
ATOM 720 N N . ARG A 1 94 ? -9.019 9.094 11.108 1.00 66.81 94 ARG A N 1
ATOM 721 C CA . ARG A 1 94 ? -7.971 8.325 11.809 1.00 66.81 94 ARG A CA 1
ATOM 722 C C . ARG A 1 94 ? -6.571 8.603 11.265 1.00 66.81 94 ARG A C 1
ATOM 724 O O . ARG A 1 94 ? -5.586 8.360 11.957 1.00 66.81 94 ARG A O 1
ATOM 731 N N . LEU A 1 95 ? -6.484 9.093 10.033 1.00 66.69 95 LEU A N 1
ATOM 732 C CA . LEU A 1 95 ? -5.239 9.362 9.329 1.00 66.69 95 LEU A CA 1
ATOM 733 C C . LEU A 1 95 ? -5.190 10.844 8.982 1.00 66.69 95 LEU A C 1
ATOM 735 O O . LEU A 1 95 ? -5.981 11.311 8.168 1.00 66.69 95 LEU A O 1
ATOM 739 N N . VAL A 1 96 ? -4.261 11.579 9.589 1.00 60.34 96 VAL A N 1
ATOM 740 C CA . VAL A 1 96 ? -4.022 12.975 9.221 1.00 60.34 96 VAL A CA 1
ATOM 741 C C . VAL A 1 96 ? -2.821 12.971 8.292 1.00 60.34 96 VAL A C 1
ATOM 743 O O . VAL A 1 96 ? -1.689 12.759 8.720 1.00 60.34 96 VAL A O 1
ATOM 746 N N . ALA A 1 97 ? -3.072 13.167 6.998 1.00 55.31 97 ALA A N 1
ATOM 747 C CA . ALA A 1 97 ? -1.993 13.490 6.080 1.00 55.31 97 ALA A CA 1
ATOM 748 C C . ALA A 1 97 ? -1.369 14.804 6.553 1.00 55.31 97 ALA A C 1
ATOM 750 O O . ALA A 1 97 ? -2.078 15.796 6.729 1.00 55.31 97 ALA A O 1
ATOM 751 N N . GLN A 1 98 ? -0.061 14.801 6.796 1.00 49.72 98 GLN A N 1
ATOM 752 C CA . GLN A 1 98 ? 0.676 16.009 7.124 1.00 49.72 98 GLN A CA 1
ATOM 753 C C . GLN A 1 98 ? 0.750 16.874 5.861 1.00 49.72 98 GLN A C 1
ATOM 755 O O . GLN A 1 98 ? 1.750 16.885 5.150 1.00 49.72 98 GLN A O 1
ATOM 760 N N . GLU A 1 99 ? -0.321 17.588 5.526 1.00 41.84 99 GLU A N 1
ATOM 761 C CA . GLU A 1 99 ? -0.201 18.726 4.624 1.00 41.84 99 GLU A CA 1
ATOM 762 C C . GLU A 1 99 ? 0.542 19.817 5.398 1.00 41.84 99 GLU A C 1
ATOM 764 O O . GLU A 1 99 ? -0.052 20.588 6.141 1.00 41.84 99 GLU A O 1
ATOM 769 N N . ASN A 1 100 ? 1.875 19.786 5.304 1.00 38.50 100 ASN A N 1
ATOM 770 C CA . ASN A 1 100 ? 2.791 20.891 5.582 1.00 38.50 100 ASN A CA 1
ATOM 771 C C . ASN A 1 100 ? 2.364 21.840 6.719 1.00 38.50 100 ASN A C 1
ATOM 773 O O . ASN A 1 100 ? 1.993 22.989 6.489 1.00 38.50 100 ASN A O 1
ATOM 777 N N . ILE A 1 101 ? 2.551 21.420 7.974 1.00 40.22 101 ILE A N 1
ATOM 778 C CA . ILE A 1 101 ? 2.748 22.386 9.068 1.00 40.22 101 ILE A CA 1
ATOM 779 C C . ILE A 1 101 ? 4.230 22.784 9.070 1.00 40.22 101 ILE A C 1
ATOM 781 O O . ILE A 1 101 ? 4.995 22.462 9.973 1.00 40.22 101 ILE A O 1
ATOM 785 N N . GLN A 1 102 ? 4.639 23.437 7.987 1.00 36.09 102 GLN A N 1
ATOM 786 C CA . GLN A 1 102 ? 5.808 24.307 7.925 1.00 36.09 102 GLN A CA 1
ATOM 787 C C . GLN A 1 102 ? 5.384 25.551 7.142 1.00 36.09 102 GLN A C 1
ATOM 789 O O . GLN A 1 102 ? 5.712 25.727 5.973 1.00 36.09 102 GLN A O 1
ATOM 794 N N . ALA A 1 103 ? 4.603 26.406 7.799 1.00 33.03 103 ALA A N 1
ATOM 795 C CA . ALA A 1 103 ? 4.642 27.832 7.521 1.00 33.03 103 ALA A CA 1
ATOM 796 C C . ALA A 1 103 ? 5.539 28.436 8.605 1.00 33.03 103 ALA A C 1
ATOM 798 O O . ALA A 1 103 ? 5.202 28.406 9.787 1.00 33.03 103 ALA A O 1
ATOM 799 N N . ASN A 1 104 ? 6.727 28.816 8.149 1.00 37.34 104 ASN A N 1
ATOM 800 C CA . ASN A 1 104 ? 7.777 29.550 8.845 1.00 37.34 104 ASN A CA 1
ATOM 801 C C . ASN A 1 104 ? 7.246 30.792 9.577 1.00 37.34 104 ASN A C 1
ATOM 803 O O . ASN A 1 104 ? 6.363 31.462 8.994 1.00 37.34 104 ASN A O 1
#

Sequence (104 aa):
MSSIDQRKPVNLNPDHPCTEVNNVIQHLFGSRLGKILAQEWPAQSGKWQGLVIVEPPSEAPFNIGHGYGTSLQAAKDSAAKDALRYLLKLYPARLVAQENIQAN

Organism: Coprinopsis cinerea (strain Okayama-7 / 130 / ATCC MYA-4618 / FGSC 9003) (NCBI:txid240176)

Foldseek 3Di:
DDPPPCQDAQEDDLVCLLVSLQVLLCSPQRNPFWDKDKDADPVDQQKIKIWIWGPHPPDHIDTQFIAMGSDRVRNSSRRSVSNVVSVCVVCVVRHDYPPDPPPD

Radius of gyration: 15.23 Å; chains: 1; bounding box: 35×43×48 Å